Protein AF-A0A3D3DHX2-F1 (afdb_monomer_lite)

Radius of gyration: 15.06 Å; chains: 1; bounding box: 36×22×40 Å

Foldseek 3Di:
DDPVVVLVVLVVVLVVLVVVVVVQVVCVVVVHDDDPCSVVVSVVCCVPRVPCPNVVCCVPPNVVVVD

Structure (mmCIF, N/CA/C/O backbone):
data_AF-A0A3D3DHX2-F1
#
_entry.id   AF-A0A3D3DHX2-F1
#
loop_
_atom_site.group_PDB
_atom_site.id
_atom_site.type_symbol
_atom_site.label_atom_id
_atom_site.label_alt_id
_atom_site.label_comp_id
_atom_site.label_asym_id
_atom_site.label_entity_id
_atom_site.label_seq_id
_atom_site.pdbx_PDB_ins_code
_atom_site.Cartn_x
_atom_site.Cartn_y
_atom_site.Cartn_z
_atom_site.occupancy
_atom_site.B_iso_or_equiv
_atom_site.auth_seq_id
_atom_site.aut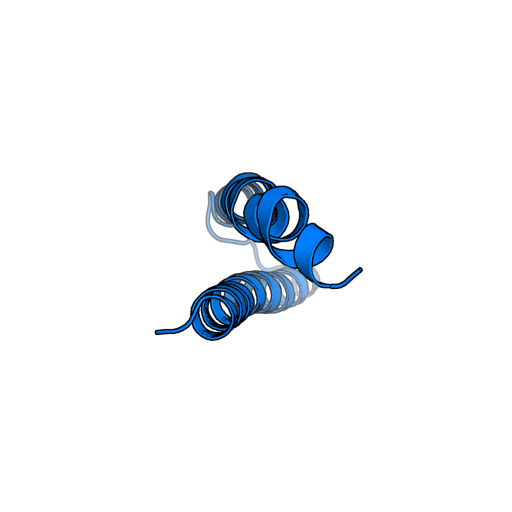h_comp_id
_atom_site.auth_asym_id
_atom_site.auth_atom_id
_atom_site.pdbx_PDB_model_num
ATOM 1 N N . MET A 1 1 ? 22.681 2.560 -5.795 1.00 75.69 1 MET A N 1
ATOM 2 C CA . MET A 1 1 ? 21.560 1.598 -5.786 1.00 75.69 1 MET A CA 1
ATOM 3 C C . MET A 1 1 ? 21.308 1.131 -7.206 1.00 75.69 1 MET A C 1
ATOM 5 O O . MET A 1 1 ? 21.340 1.961 -8.106 1.00 75.69 1 MET A O 1
ATOM 9 N N . THR A 1 2 ? 21.092 -0.166 -7.409 1.00 96.44 2 THR A N 1
ATOM 10 C CA . THR A 1 2 ? 20.633 -0.738 -8.685 1.00 96.44 2 THR A CA 1
ATOM 11 C C . THR A 1 2 ? 19.115 -0.583 -8.837 1.00 96.44 2 THR A C 1
ATOM 13 O O . THR A 1 2 ? 18.420 -0.315 -7.857 1.00 96.44 2 THR A O 1
ATOM 16 N N . ALA A 1 3 ? 18.579 -0.789 -10.046 1.00 95.56 3 ALA A N 1
ATOM 17 C CA . ALA A 1 3 ? 17.132 -0.751 -10.289 1.00 95.56 3 ALA A CA 1
ATOM 18 C C . ALA A 1 3 ? 16.365 -1.754 -9.404 1.00 95.56 3 ALA A C 1
ATOM 20 O O . ALA A 1 3 ? 15.378 -1.388 -8.773 1.00 95.56 3 ALA A O 1
ATOM 21 N N . CYS A 1 4 ? 16.870 -2.984 -9.265 1.00 97.12 4 CYS A N 1
ATOM 22 C CA . CYS A 1 4 ? 16.248 -3.989 -8.399 1.00 97.12 4 CYS A CA 1
ATOM 23 C C . CYS A 1 4 ? 16.326 -3.617 -6.911 1.00 97.12 4 CYS A C 1
ATOM 25 O O . CYS A 1 4 ? 15.400 -3.903 -6.161 1.00 97.12 4 CYS A O 1
ATOM 27 N N . GLN A 1 5 ? 17.411 -2.966 -6.469 1.00 98.31 5 GLN A N 1
ATOM 28 C CA . GLN A 1 5 ? 17.505 -2.464 -5.092 1.00 98.31 5 GLN A CA 1
ATOM 29 C C . GLN A 1 5 ? 16.484 -1.356 -4.822 1.00 98.31 5 GLN A C 1
ATOM 31 O O . GLN A 1 5 ? 15.953 -1.292 -3.718 1.00 98.31 5 GLN A O 1
ATOM 36 N N . ILE A 1 6 ? 16.199 -0.512 -5.819 1.00 98.00 6 ILE A N 1
ATOM 37 C CA . ILE A 1 6 ? 15.131 0.485 -5.723 1.00 98.00 6 ILE A CA 1
ATOM 38 C C . ILE A 1 6 ? 13.789 -0.230 -5.578 1.00 98.00 6 ILE A C 1
ATOM 40 O O . ILE A 1 6 ? 13.151 -0.036 -4.555 1.00 98.00 6 ILE A O 1
ATOM 44 N N . LEU A 1 7 ? 13.405 -1.099 -6.522 1.00 98.25 7 LEU A N 1
ATOM 45 C CA . LEU A 1 7 ? 12.115 -1.808 -6.480 1.00 98.25 7 LEU A CA 1
ATOM 46 C C . LEU A 1 7 ? 11.902 -2.550 -5.153 1.00 98.25 7 LEU A C 1
ATOM 48 O O . LEU A 1 7 ? 10.840 -2.431 -4.551 1.00 98.25 7 LEU A O 1
ATOM 52 N N . LYS A 1 8 ? 12.941 -3.213 -4.634 1.00 98.38 8 LYS A N 1
ATOM 53 C CA . LYS A 1 8 ? 12.881 -3.873 -3.326 1.00 98.38 8 LYS A CA 1
ATOM 54 C C . LYS A 1 8 ? 12.637 -2.898 -2.168 1.00 98.38 8 LYS A C 1
ATOM 56 O O . LYS A 1 8 ? 11.812 -3.173 -1.306 1.00 98.38 8 LYS A O 1
ATOM 61 N N . ALA A 1 9 ? 13.311 -1.750 -2.153 1.00 98.50 9 ALA A N 1
ATOM 62 C CA . ALA A 1 9 ? 13.071 -0.735 -1.128 1.00 98.50 9 ALA A CA 1
ATOM 63 C C . ALA A 1 9 ? 11.655 -0.132 -1.219 1.00 98.50 9 ALA A C 1
ATOM 65 O O . ALA A 1 9 ? 11.111 0.334 -0.219 1.00 98.50 9 ALA A O 1
ATOM 66 N N . GLU A 1 10 ? 11.047 -0.121 -2.408 1.00 98.56 10 GLU A N 1
ATOM 67 C CA . GLU A 1 10 ? 9.649 0.285 -2.581 1.00 98.56 10 GLU A CA 1
ATOM 68 C C . GLU A 1 10 ? 8.681 -0.783 -2.069 1.00 98.56 10 GLU A C 1
ATOM 70 O O . GLU A 1 10 ? 7.724 -0.425 -1.383 1.00 98.56 10 GLU A O 1
ATOM 75 N N . HIS A 1 11 ? 8.969 -2.073 -2.292 1.00 98.62 11 HIS A N 1
ATOM 76 C CA . HIS A 1 11 ? 8.226 -3.172 -1.662 1.00 98.62 11 HIS A CA 1
ATOM 77 C C . HIS A 1 11 ? 8.225 -3.056 -0.141 1.00 98.62 11 HIS A C 1
ATOM 79 O O . HIS A 1 11 ? 7.164 -3.180 0.460 1.00 98.62 11 HIS A O 1
ATOM 85 N N . ASP A 1 12 ? 9.364 -2.745 0.484 1.00 98.62 12 ASP A N 1
ATOM 86 C CA . ASP A 1 12 ? 9.439 -2.596 1.944 1.00 98.62 12 ASP A CA 1
ATOM 87 C C . ASP A 1 12 ? 8.498 -1.485 2.460 1.00 98.62 12 ASP A C 1
ATOM 89 O O . ASP A 1 12 ? 7.848 -1.632 3.498 1.00 98.62 12 ASP A O 1
ATOM 93 N N . ARG A 1 13 ? 8.362 -0.379 1.714 1.00 98.56 13 ARG A N 1
ATOM 94 C CA . ARG A 1 13 ? 7.429 0.714 2.050 1.00 98.56 13 ARG A CA 1
ATOM 95 C C . ARG A 1 13 ? 5.974 0.302 1.867 1.00 98.56 13 ARG A C 1
ATOM 97 O O . ARG A 1 13 ? 5.141 0.634 2.706 1.00 98.56 13 ARG A O 1
ATOM 104 N N . ILE A 1 14 ? 5.674 -0.408 0.781 1.00 98.75 14 ILE A N 1
ATOM 105 C CA . ILE A 1 14 ? 4.328 -0.919 0.507 1.00 98.75 14 IL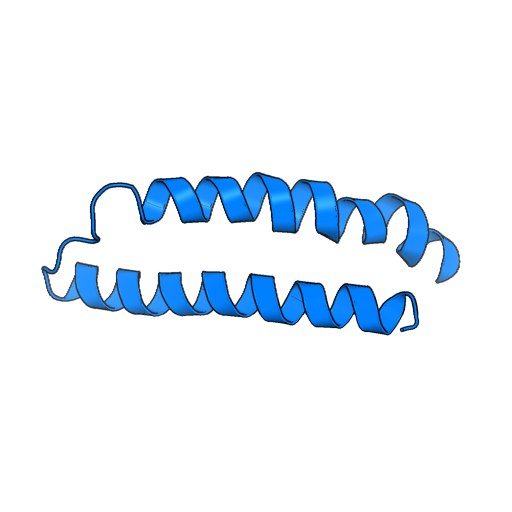E A CA 1
ATOM 106 C C . ILE A 1 14 ? 3.916 -1.904 1.603 1.00 98.75 14 ILE A C 1
ATOM 108 O O . ILE A 1 14 ? 2.843 -1.755 2.186 1.00 98.75 14 ILE A O 1
ATOM 112 N N . ALA A 1 15 ? 4.802 -2.836 1.957 1.00 98.62 15 ALA A N 1
ATOM 113 C CA . ALA A 1 15 ? 4.587 -3.796 3.031 1.00 98.62 15 ALA A CA 1
ATOM 114 C C . ALA A 1 15 ? 4.341 -3.106 4.380 1.00 98.62 15 ALA A C 1
ATOM 116 O O . ALA A 1 15 ? 3.443 -3.508 5.111 1.00 98.62 15 ALA A O 1
ATOM 117 N N . ALA A 1 16 ? 5.069 -2.030 4.701 1.00 98.56 16 ALA A N 1
ATOM 118 C CA . ALA A 1 16 ? 4.837 -1.280 5.935 1.00 98.56 16 ALA A CA 1
ATOM 119 C C . ALA A 1 16 ? 3.410 -0.702 6.022 1.00 98.56 16 ALA A C 1
ATOM 121 O O . ALA A 1 16 ? 2.791 -0.764 7.085 1.00 98.56 16 ALA A O 1
ATOM 122 N N . VAL A 1 17 ? 2.866 -0.180 4.916 1.00 98.38 17 VAL A N 1
ATOM 123 C CA . VAL A 1 17 ? 1.486 0.335 4.871 1.00 98.38 17 VAL A CA 1
ATOM 124 C C . VAL A 1 17 ? 0.462 -0.798 4.959 1.00 98.38 17 VAL A C 1
ATOM 126 O O . VAL A 1 17 ? -0.520 -0.666 5.688 1.00 98.38 17 VAL A O 1
ATOM 129 N N . VAL A 1 18 ? 0.698 -1.924 4.281 1.00 98.31 18 VAL A N 1
ATOM 130 C CA . VAL A 1 18 ? -0.175 -3.109 4.369 1.00 98.31 18 VAL A CA 1
ATOM 131 C C . VAL A 1 18 ? -0.207 -3.662 5.797 1.00 98.31 18 VAL A C 1
ATOM 133 O O . VAL A 1 18 ? -1.286 -3.843 6.352 1.00 98.31 18 VAL A O 1
ATOM 136 N N . ASN A 1 19 ? 0.948 -3.813 6.446 1.00 98.50 19 ASN A N 1
ATOM 137 C CA . ASN A 1 19 ? 1.030 -4.272 7.836 1.00 98.50 19 ASN A CA 1
ATOM 138 C C . ASN A 1 19 ? 0.321 -3.307 8.802 1.00 98.50 19 ASN A C 1
ATOM 140 O O . ASN A 1 19 ? -0.326 -3.732 9.757 1.00 98.50 19 ASN A O 1
ATOM 144 N N . ALA A 1 20 ? 0.405 -1.994 8.563 1.00 98.00 20 ALA A N 1
ATOM 145 C CA . ALA A 1 20 ? -0.340 -1.021 9.357 1.00 98.00 20 ALA A CA 1
ATOM 146 C C . ALA A 1 20 ? -1.861 -1.189 9.190 1.00 98.00 20 ALA A C 1
ATOM 148 O O . ALA A 1 20 ? -2.596 -1.086 10.172 1.00 98.00 20 ALA A O 1
ATOM 149 N N . LEU A 1 21 ? -2.337 -1.486 7.976 1.00 98.31 21 LEU A N 1
ATOM 150 C CA . LEU A 1 21 ? -3.749 -1.780 7.722 1.00 98.31 21 LEU A CA 1
ATOM 151 C C . LEU A 1 21 ? -4.219 -3.056 8.429 1.00 98.31 21 LEU A C 1
ATOM 153 O O . LEU A 1 21 ? -5.340 -3.064 8.929 1.00 98.31 21 LEU A O 1
ATOM 157 N N . GLU A 1 22 ? -3.382 -4.090 8.537 1.00 98.19 22 GLU A N 1
ATOM 158 C CA . GLU A 1 22 ? -3.707 -5.300 9.310 1.00 98.19 22 GLU A CA 1
ATOM 159 C C . GLU A 1 22 ? -3.920 -4.986 10.797 1.00 98.19 22 GLU A C 1
ATOM 161 O O . GLU A 1 22 ? -4.908 -5.415 11.394 1.00 98.19 22 GLU A O 1
ATOM 166 N N . VAL A 1 23 ? -3.038 -4.175 11.390 1.00 98.06 23 VAL A N 1
ATOM 167 C CA . VAL A 1 23 ? -3.179 -3.730 12.787 1.00 98.06 23 VAL A CA 1
ATOM 168 C C . VAL A 1 23 ? -4.452 -2.904 12.975 1.00 98.06 23 VAL A C 1
ATOM 170 O O . VAL A 1 23 ? -5.173 -3.086 13.956 1.00 98.06 23 VAL A O 1
ATOM 173 N N . ILE A 1 24 ? -4.753 -2.011 12.030 1.00 97.94 24 ILE A N 1
ATOM 174 C CA . ILE A 1 24 ? -5.973 -1.201 12.067 1.00 97.94 24 ILE A CA 1
ATOM 175 C C . ILE A 1 24 ? -7.218 -2.087 11.965 1.00 97.94 24 ILE A C 1
ATOM 177 O O . ILE A 1 24 ? -8.158 -1.885 12.730 1.00 97.94 24 ILE A O 1
ATOM 181 N N . ALA A 1 25 ? -7.223 -3.071 11.064 1.00 98.06 25 ALA A N 1
ATOM 182 C CA . ALA A 1 25 ? -8.329 -4.011 10.910 1.00 98.06 25 ALA A CA 1
ATOM 183 C C . ALA A 1 25 ? -8.583 -4.786 12.211 1.00 98.06 25 ALA A C 1
ATOM 185 O O . ALA A 1 25 ? -9.708 -4.795 12.705 1.00 98.06 25 ALA A O 1
ATOM 186 N N . ALA A 1 26 ? -7.527 -5.317 12.836 1.00 98.25 26 ALA A N 1
ATOM 187 C CA . ALA A 1 26 ? -7.637 -5.984 14.131 1.00 98.25 26 ALA A CA 1
ATOM 188 C C . ALA A 1 26 ? -8.178 -5.050 15.232 1.00 98.25 26 ALA A C 1
ATOM 190 O O . ALA A 1 26 ? -8.941 -5.479 16.095 1.00 98.25 26 ALA A O 1
ATOM 191 N N . GLY A 1 27 ? -7.811 -3.766 15.219 1.00 98.12 27 GLY A N 1
ATOM 192 C CA . GLY A 1 27 ? -8.371 -2.780 16.143 1.00 98.12 27 GLY A CA 1
ATOM 193 C C . GLY A 1 27 ? -9.867 -2.546 15.925 1.00 98.12 27 GLY A C 1
ATOM 194 O O . GLY A 1 27 ? -10.636 -2.525 16.888 1.00 98.12 27 GLY A O 1
ATOM 195 N N . VAL A 1 28 ? -10.291 -2.430 14.664 1.00 98.00 28 VAL A N 1
ATOM 196 C CA . VAL A 1 28 ? -11.704 -2.279 14.280 1.00 98.00 28 VAL A CA 1
ATOM 197 C C . VAL A 1 28 ? -12.537 -3.474 14.733 1.00 98.00 28 VAL A C 1
ATOM 199 O O . VAL A 1 28 ? -13.601 -3.272 15.320 1.00 98.00 28 VAL A O 1
ATOM 202 N N . ASP A 1 29 ? -12.030 -4.695 14.564 1.00 98.19 29 ASP A N 1
ATOM 203 C CA . ASP A 1 29 ? -12.698 -5.913 15.042 1.00 98.19 29 ASP A CA 1
ATOM 204 C C . ASP A 1 29 ? -12.891 -5.917 16.572 1.00 98.19 29 ASP A C 1
ATOM 206 O O . ASP A 1 29 ? -13.840 -6.506 17.087 1.00 98.19 29 ASP A O 1
ATOM 210 N N . ASN A 1 30 ? -12.035 -5.196 17.304 1.00 97.69 30 ASN A N 1
ATOM 211 C CA . ASN A 1 30 ? -12.123 -5.000 18.754 1.00 97.69 30 ASN A CA 1
ATOM 212 C C . ASN A 1 30 ? -12.879 -3.717 19.163 1.00 97.69 30 ASN A C 1
ATOM 214 O O . ASN A 1 30 ? -12.829 -3.307 20.32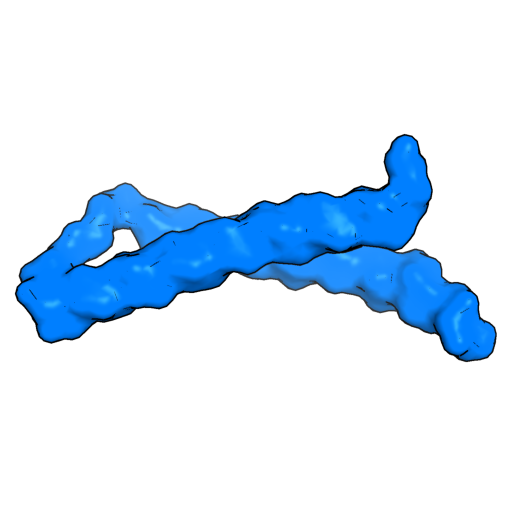5 1.00 97.69 30 ASN A O 1
ATOM 218 N N . GLY A 1 31 ? -13.580 -3.064 18.231 1.00 97.94 31 GLY A N 1
ATOM 219 C CA . GLY A 1 31 ? -14.391 -1.871 18.490 1.00 97.94 31 GLY A CA 1
ATOM 220 C C . GLY A 1 31 ? -13.610 -0.553 18.540 1.00 97.94 31 GLY A C 1
ATOM 221 O O . GLY A 1 31 ? -14.155 0.462 18.977 1.00 97.94 31 GLY A O 1
ATOM 222 N N . GLN A 1 32 ? -12.346 -0.537 18.109 1.00 97.88 32 GLN A N 1
ATOM 223 C CA . GLN A 1 32 ? -11.551 0.687 18.004 1.00 97.88 32 GLN A CA 1
ATOM 224 C C . GLN A 1 32 ? -11.831 1.401 16.679 1.00 97.88 32 GLN A C 1
ATOM 226 O O . GLN A 1 32 ? -12.016 0.774 15.639 1.00 97.88 32 GLN A O 1
ATOM 231 N N . LEU A 1 33 ? -11.818 2.733 16.697 1.00 96.75 33 LEU A N 1
ATOM 232 C CA . LEU A 1 33 ? -11.943 3.527 15.478 1.00 96.75 33 LEU A CA 1
ATOM 233 C C . LEU A 1 33 ? -10.559 3.990 15.005 1.00 96.75 33 LEU A C 1
ATOM 235 O O . LEU A 1 33 ? -9.791 4.513 15.818 1.00 96.75 33 LEU A O 1
ATOM 239 N N . PRO A 1 34 ? -10.236 3.848 13.705 1.00 96.38 34 PRO A N 1
ATOM 240 C CA . PRO A 1 34 ? -9.027 4.430 13.144 1.00 96.38 34 PRO A CA 1
ATOM 241 C C . PRO A 1 34 ? -9.056 5.953 13.294 1.00 96.38 34 PRO A C 1
ATOM 243 O O . PRO A 1 34 ? -10.125 6.571 13.272 1.00 96.38 34 PRO A O 1
ATOM 246 N N . ALA A 1 35 ? -7.879 6.575 13.379 1.00 96.19 35 ALA A N 1
ATOM 247 C CA . ALA A 1 35 ? -7.804 8.028 13.349 1.00 96.19 35 ALA A CA 1
ATOM 248 C C . ALA A 1 35 ? -8.413 8.573 12.035 1.00 96.19 35 ALA A C 1
ATOM 250 O O . ALA A 1 35 ? -8.276 7.943 10.975 1.00 96.19 35 ALA A O 1
ATOM 251 N N . PRO A 1 36 ? -9.0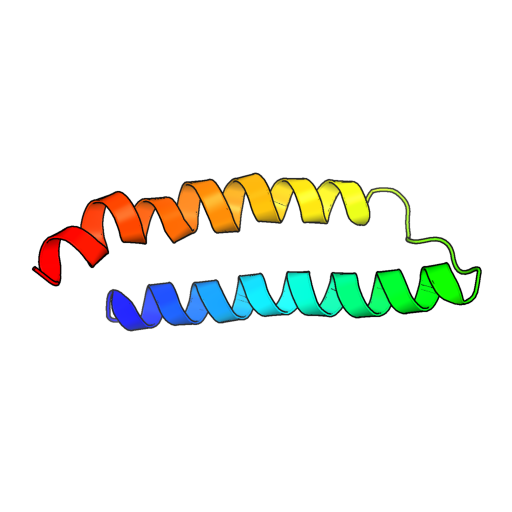94 9.735 12.075 1.00 97.31 36 PRO A N 1
ATOM 252 C CA . PRO A 1 36 ? -9.681 10.327 10.881 1.00 97.31 36 PRO A CA 1
ATOM 253 C C . PRO A 1 36 ? -8.653 10.472 9.755 1.00 97.31 36 PRO A C 1
ATOM 255 O O . PRO A 1 36 ? -7.548 10.966 9.963 1.00 97.31 36 PRO A O 1
ATOM 258 N N . GLY A 1 37 ? -9.023 10.031 8.553 1.00 97.00 37 GLY A N 1
ATOM 259 C CA . GLY A 1 37 ? -8.174 10.122 7.364 1.00 97.00 37 GLY A CA 1
ATOM 260 C C . GLY A 1 37 ? -7.142 9.002 7.199 1.00 97.00 37 GLY A C 1
ATOM 261 O O . GLY A 1 37 ? -6.636 8.846 6.093 1.00 97.00 37 GLY A O 1
ATOM 262 N N . THR A 1 38 ? -6.873 8.165 8.211 1.00 96.81 38 THR A N 1
ATOM 263 C CA . THR A 1 38 ? -5.880 7.077 8.090 1.00 96.81 38 THR A CA 1
ATOM 264 C C . THR A 1 38 ? -6.211 6.106 6.955 1.00 96.81 38 THR A C 1
ATOM 266 O O . THR A 1 38 ? -5.346 5.796 6.139 1.00 96.81 38 THR A O 1
ATOM 269 N N . ILE A 1 39 ? -7.469 5.664 6.857 1.00 97.62 39 ILE A N 1
ATOM 270 C CA . ILE A 1 39 ? -7.898 4.746 5.790 1.00 97.62 39 ILE A CA 1
ATOM 271 C C . ILE A 1 39 ? -7.820 5.418 4.414 1.00 97.62 39 ILE A C 1
ATOM 273 O O . ILE A 1 39 ? -7.339 4.810 3.462 1.00 97.62 39 ILE A O 1
ATOM 277 N N . ALA A 1 40 ? -8.244 6.681 4.308 1.00 98.19 40 ALA A N 1
ATOM 278 C CA . ALA A 1 40 ? -8.179 7.429 3.054 1.00 98.19 40 ALA A CA 1
ATOM 279 C C . ALA A 1 40 ? -6.728 7.590 2.573 1.00 98.19 40 ALA A C 1
ATOM 281 O O . ALA A 1 40 ? -6.434 7.283 1.421 1.00 98.19 40 ALA A O 1
ATOM 282 N N . GLY A 1 41 ? -5.809 7.957 3.471 1.00 98.44 41 GLY A N 1
ATOM 283 C CA . GLY A 1 41 ? -4.386 8.080 3.153 1.00 98.44 41 GLY A CA 1
ATOM 284 C C . GLY A 1 41 ? -3.751 6.754 2.730 1.00 98.44 41 GLY A C 1
ATOM 285 O O . GLY A 1 41 ? -2.949 6.724 1.801 1.00 98.44 41 GLY A O 1
ATOM 286 N N . ALA A 1 42 ? -4.144 5.635 3.346 1.00 98.38 42 ALA A N 1
ATOM 287 C CA . ALA A 1 42 ? -3.679 4.317 2.919 1.00 98.38 42 ALA A CA 1
ATOM 288 C C . ALA A 1 42 ? -4.183 3.956 1.509 1.00 98.38 42 ALA A C 1
ATOM 290 O O . ALA A 1 42 ? -3.418 3.447 0.692 1.00 98.38 42 ALA A O 1
ATOM 291 N N . VAL A 1 43 ? -5.443 4.267 1.189 1.00 98.44 43 VAL A N 1
ATOM 292 C CA . VAL A 1 43 ? -6.008 4.065 -0.157 1.00 98.44 43 VAL A CA 1
ATOM 293 C C . VAL A 1 43 ? -5.295 4.929 -1.198 1.00 98.44 43 VAL A C 1
ATOM 295 O O . VAL A 1 43 ? -4.962 4.434 -2.276 1.00 98.44 43 VAL A O 1
ATOM 298 N N . GLU A 1 44 ? -5.041 6.201 -0.890 1.00 98.62 44 GLU A N 1
ATOM 299 C CA . GLU A 1 44 ? -4.281 7.109 -1.757 1.00 98.62 44 GLU A CA 1
ATOM 300 C C . GLU A 1 44 ? -2.861 6.591 -1.997 1.00 98.62 44 GLU A C 1
ATOM 302 O O . GLU A 1 44 ? -2.408 6.536 -3.142 1.00 98.62 44 GLU A O 1
ATOM 307 N N . PHE A 1 45 ? -2.184 6.134 -0.942 1.00 98.75 45 PHE A N 1
ATOM 308 C CA . PHE A 1 45 ? -0.856 5.541 -1.049 1.00 98.75 45 PHE A CA 1
ATOM 309 C C . PHE A 1 45 ? -0.859 4.282 -1.924 1.00 98.75 45 PHE A C 1
ATOM 311 O O . PHE A 1 45 ? -0.027 4.163 -2.818 1.00 98.75 45 PHE A O 1
ATOM 318 N N . LEU A 1 46 ? -1.789 3.349 -1.712 1.00 98.56 46 LEU A N 1
ATOM 319 C CA . LEU A 1 46 ? -1.824 2.100 -2.478 1.00 98.56 46 LEU A CA 1
ATOM 320 C C . LEU A 1 46 ? -2.120 2.353 -3.964 1.00 98.56 46 LEU A C 1
ATOM 322 O O . LEU A 1 46 ? -1.449 1.790 -4.824 1.00 98.56 46 LEU A O 1
ATOM 326 N N . ARG A 1 47 ? -3.065 3.243 -4.283 1.00 98.50 47 ARG A N 1
ATOM 327 C CA . ARG A 1 47 ? -3.394 3.577 -5.680 1.00 98.50 47 ARG A CA 1
ATOM 328 C C . ARG A 1 47 ? -2.304 4.391 -6.376 1.00 98.50 47 ARG A C 1
ATOM 330 O O . ARG A 1 47 ? -2.036 4.179 -7.551 1.00 98.50 47 ARG A O 1
ATOM 337 N N . GLY A 1 48 ? -1.697 5.348 -5.682 1.00 98.62 48 GLY A N 1
ATOM 338 C CA . GLY A 1 48 ? -0.677 6.209 -6.278 1.00 98.62 48 GLY A CA 1
ATOM 339 C C . GLY A 1 48 ? 0.709 5.570 -6.261 1.00 98.62 48 GLY A C 1
ATOM 340 O O . GLY A 1 48 ? 1.356 5.425 -7.292 1.00 98.62 48 GLY A O 1
ATOM 341 N N . TYR A 1 49 ? 1.187 5.192 -5.078 1.00 98.62 49 TYR A N 1
ATOM 342 C CA . TYR A 1 49 ? 2.558 4.727 -4.894 1.00 98.62 49 TYR A CA 1
ATOM 343 C C . TYR A 1 49 ? 2.751 3.263 -5.289 1.00 98.62 49 TYR A C 1
ATOM 345 O O . TYR A 1 49 ? 3.675 2.968 -6.045 1.00 98.62 49 TYR A O 1
ATOM 353 N N . ALA A 1 50 ? 1.910 2.351 -4.793 1.00 98.50 50 ALA A N 1
ATOM 354 C CA . ALA A 1 50 ? 2.083 0.927 -5.085 1.00 98.50 50 ALA A CA 1
ATOM 355 C C . ALA A 1 50 ? 1.705 0.607 -6.538 1.00 98.50 50 ALA A C 1
ATOM 357 O O . ALA A 1 50 ? 2.507 0.043 -7.276 1.00 98.50 50 ALA A O 1
ATOM 358 N N . ASP A 1 51 ? 0.518 1.032 -6.959 1.00 98.56 51 ASP A N 1
ATOM 359 C CA . ASP A 1 51 ? 0.002 0.719 -8.288 1.00 98.56 51 ASP A CA 1
ATOM 360 C C . ASP A 1 51 ? 0.658 1.580 -9.382 1.00 98.56 51 ASP A C 1
ATOM 362 O O . ASP A 1 51 ? 1.527 1.121 -10.122 1.00 98.56 51 ASP A O 1
ATOM 366 N N . GLN A 1 52 ? 0.336 2.873 -9.448 1.00 98.31 52 GLN A N 1
ATOM 367 C CA . GLN A 1 52 ? 0.781 3.707 -10.571 1.00 98.31 52 GLN A CA 1
ATOM 368 C C . GLN A 1 52 ? 2.303 3.901 -10.645 1.00 98.31 52 GLN A C 1
ATOM 370 O O . GLN A 1 52 ? 2.868 3.911 -11.739 1.00 98.31 52 GLN A O 1
ATOM 375 N N . LEU A 1 53 ? 2.980 4.090 -9.507 1.00 98.31 53 LEU A N 1
ATOM 376 C CA . LEU A 1 53 ? 4.418 4.377 -9.501 1.00 98.31 53 LEU A CA 1
ATOM 377 C C . LEU A 1 53 ? 5.279 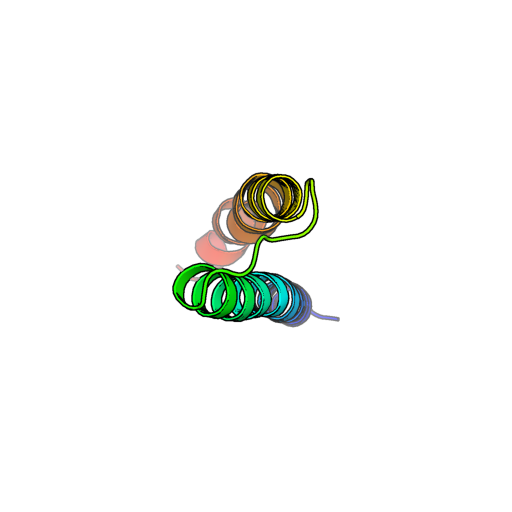3.117 -9.464 1.00 98.31 53 LEU A C 1
ATOM 379 O O . LEU A 1 53 ? 6.216 3.010 -10.255 1.00 98.31 53 LEU A O 1
ATOM 383 N N . HIS A 1 54 ? 5.034 2.204 -8.527 1.00 98.56 54 HIS A N 1
ATOM 384 C CA . HIS A 1 54 ? 5.873 1.025 -8.368 1.00 98.56 54 HIS A CA 1
ATOM 385 C C . HIS A 1 54 ? 5.578 -0.029 -9.447 1.00 98.56 54 HIS A C 1
ATOM 387 O O . HIS A 1 54 ? 6.482 -0.306 -10.241 1.00 98.56 54 HIS A O 1
ATOM 393 N N . HIS A 1 55 ? 4.339 -0.525 -9.571 1.00 98.56 55 HIS A N 1
ATOM 394 C CA . HIS A 1 55 ? 4.008 -1.472 -10.647 1.00 98.56 55 HIS A CA 1
ATOM 395 C C . HIS A 1 55 ? 4.220 -0.845 -12.027 1.00 98.56 55 HIS A C 1
ATOM 397 O O . HIS A 1 55 ? 4.739 -1.503 -12.920 1.00 98.56 55 HIS A O 1
ATOM 403 N N . GLY A 1 56 ? 3.959 0.457 -12.191 1.00 98.38 56 GLY A N 1
ATOM 404 C CA . GLY A 1 56 ? 4.257 1.160 -13.443 1.00 98.38 56 GLY A CA 1
ATOM 405 C C . GLY A 1 56 ? 5.720 1.026 -13.899 1.00 98.38 56 GLY A C 1
ATOM 406 O O . GLY A 1 56 ? 5.986 0.864 -15.090 1.00 98.38 56 GLY A O 1
ATOM 407 N N . LYS A 1 57 ? 6.697 1.029 -12.977 1.00 98.38 57 LYS A N 1
ATOM 408 C CA . LYS A 1 57 ? 8.108 0.750 -13.323 1.00 98.38 57 LYS A CA 1
ATOM 409 C C . LYS A 1 57 ? 8.321 -0.711 -13.675 1.00 98.38 57 LYS A C 1
ATOM 411 O O . LYS A 1 57 ? 9.113 -1.008 -14.572 1.00 98.38 57 LYS A O 1
ATOM 416 N N . GLU A 1 58 ? 7.675 -1.612 -12.947 1.00 98.56 58 GLU A N 1
ATOM 417 C CA . GLU A 1 58 ? 7.794 -3.036 -13.209 1.00 98.56 58 GLU A CA 1
ATOM 418 C C . GLU A 1 58 ? 7.272 -3.370 -14.611 1.00 98.56 58 GLU A C 1
ATOM 420 O O . GLU A 1 58 ? 8.022 -3.891 -15.434 1.00 98.56 58 GLU A O 1
ATOM 425 N N . GLU A 1 59 ? 6.051 -2.948 -14.927 1.00 98.56 59 GLU A N 1
ATOM 426 C CA . GLU A 1 59 ? 5.378 -3.177 -16.205 1.00 98.56 59 GLU A CA 1
ATOM 427 C C . GLU A 1 59 ? 6.074 -2.487 -17.380 1.00 98.56 59 GLU A C 1
ATOM 429 O O . GLU A 1 59 ? 6.315 -3.114 -18.412 1.00 98.56 59 GLU A O 1
ATOM 434 N N . ALA A 1 60 ? 6.434 -1.207 -17.240 1.00 98.00 60 ALA A N 1
ATOM 435 C CA . ALA A 1 60 ? 6.986 -0.444 -18.357 1.00 98.00 60 ALA A CA 1
ATOM 436 C C . ALA A 1 60 ? 8.484 -0.695 -18.588 1.00 98.00 60 ALA A C 1
ATOM 438 O O . ALA A 1 60 ? 8.974 -0.510 -19.704 1.00 98.00 60 ALA A O 1
ATOM 439 N N . LEU A 1 61 ? 9.244 -1.061 -17.546 1.00 97.06 61 LEU A N 1
ATOM 440 C CA . LEU A 1 61 ? 10.709 -1.108 -17.612 1.00 97.06 61 LEU A CA 1
ATOM 441 C C . LEU A 1 61 ? 11.295 -2.453 -17.186 1.00 97.06 61 LEU A C 1
ATOM 443 O O . LEU A 1 61 ? 12.221 -2.933 -17.843 1.00 97.06 61 LEU A O 1
ATOM 447 N N . PHE A 1 62 ? 10.835 -3.046 -16.087 1.00 97.50 62 PHE A N 1
ATOM 448 C CA . PHE A 1 62 ? 11.489 -4.231 -15.534 1.00 97.50 62 PHE A CA 1
ATOM 449 C C . PHE A 1 62 ? 11.095 -5.511 -16.276 1.00 97.50 62 PHE A C 1
ATOM 451 O O . PHE A 1 62 ? 11.960 -6.165 -16.855 1.00 97.50 62 PHE A O 1
ATOM 458 N N . PHE A 1 63 ? 9.803 -5.836 -16.321 1.00 97.88 63 PHE A N 1
ATOM 459 C CA . PHE A 1 63 ? 9.281 -7.054 -16.940 1.00 97.88 63 PHE A CA 1
ATOM 460 C C . PHE A 1 63 ? 9.659 -7.205 -18.421 1.00 97.88 63 PHE A C 1
ATOM 462 O O . PHE A 1 63 ? 10.070 -8.305 -18.790 1.00 97.88 63 PHE A O 1
ATOM 469 N N . PRO A 1 64 ? 9.664 -6.145 -19.262 1.00 97.88 64 PRO A N 1
ATOM 470 C CA . PRO A 1 64 ? 10.098 -6.267 -20.656 1.00 97.88 64 PRO A CA 1
ATOM 471 C C . PRO A 1 64 ? 11.560 -6.701 -20.839 1.00 97.88 64 PRO A C 1
ATOM 473 O O . PRO A 1 64 ? 11.953 -7.046 -21.946 1.00 97.88 64 PRO A O 1
ATOM 476 N N . ARG A 1 65 ? 12.386 -6.650 -19.784 1.00 95.88 65 ARG A N 1
ATOM 477 C CA . ARG A 1 65 ? 13.797 -7.073 -19.806 1.00 95.88 65 ARG A CA 1
ATOM 478 C C . ARG A 1 65 ? 14.017 -8.489 -19.264 1.00 95.88 65 ARG A C 1
ATOM 480 O O . ARG A 1 65 ? 15.163 -8.927 -19.210 1.00 95.88 65 ARG A O 1
ATOM 487 N N . LEU A 1 66 ? 12.960 -9.168 -18.814 1.00 94.19 66 LEU A N 1
ATOM 488 C CA . LEU A 1 66 ? 13.017 -10.541 -18.295 1.00 94.19 66 LEU A CA 1
ATOM 489 C C . LEU A 1 66 ? 12.666 -11.603 -19.349 1.00 94.19 66 LEU A C 1
ATOM 491 O O . LEU A 1 66 ? 12.758 -12.793 -19.047 1.00 94.19 66 LEU A O 1
ATOM 495 N N . VAL A 1 67 ? 12.243 -11.177 -20.543 1.00 81.50 67 VAL A N 1
ATOM 496 C CA . VAL A 1 67 ? 11.846 -12.030 -21.673 1.00 81.50 67 VAL A CA 1
ATOM 497 C C . VAL A 1 67 ? 12.907 -12.081 -22.761 1.00 81.50 67 VAL A C 1
ATOM 499 O O . VAL A 1 67 ? 13.643 -11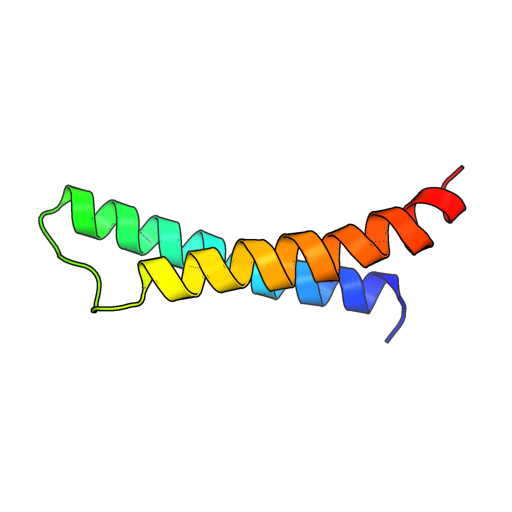.081 -22.923 1.00 81.50 67 VAL A O 1
#

Secondary structure (DSSP, 8-state):
--HHHHHHHHHHHHHHHHHHHHHHHHHHHTTPPPPTTHHHHHHHHIIIIIIIIIIHHIIIIIGGG--

pLDDT: mean 97.37, std 3.44, range [75.69, 98.75]

Sequence (67 aa):
MTACQILKAEHDRIAAVVNALEVIAAGVDNGQLPAPGTIAGAVEFLRGYADQLHHGKEEALFFPRLV